Protein AF-A0A0C3KVB5-F1 (afdb_monomer)

Foldseek 3Di:
DDPVLQVVQQVVQCPDVQRKDQVDDDPVQFDADPVRGTYGHDSVVMWRQDPVPGTHRDD

Mean predicted aligned error: 3.92 Å

Organism: NCBI:txid1051891

InterPro domains:
  IPR000719 Protein kinase domain [PF00069] (6-55)
  IPR000719 Protein kinase domain [PS50011] (1-59)
  IPR008271 Serine/threonine-protein kinase, active site [PS00108] (20-32)
  IPR011009 Protein kinase-like domain superfamily [SSF56112] (3-52)
  IPR044576 Receptor-like serine/threonine-protein kinase At4g25390-like [PTHR46821] (3-50)

Solvent-accessible surface area (backbone atoms only — not comparable to full-atom values): 3509 Å² total; per-residue (Å²): 111,52,78,61,40,38,53,50,50,51,52,52,34,55,69,40,91,64,23,39,44,52,85,59,92,49,74,92,30,48,44,71,47,99,83,46,45,36,39,76,48,73,59,91,65,18,25,35,46,40,97,86,82,43,80,42,74,67,124

pLDDT: mean 91.23, std 8.13, range [60.25, 97.12]

Nearest PDB structures (foldseek):
  6b5j-assembly1_A  TM=8.698E-01  e=1.492E-03  Homo sapiens
  4yfi-assembly2_D  TM=8.522E-01  e=1.220E-03  Homo sapiens
  4yfi-assembly1_B  TM=8.552E-01  e=1.220E-03  Homo sapiens
  4yff-assembly1_A  TM=8.364E-01  e=1.141E-03  Homo sapiens
  5ng2-assembly1_A  TM=9.786E-01  e=5.001E-03  Homo sapiens

Radius of gyration: 12.31 Å; Cα contacts (8 Å, |Δi|>4): 85; chains: 1; bounding box: 24×23×37 Å

Sequence (59 aa):
MQITDAARGLAYHHSLEPPVCHADIKPENILVTHQVTAVLADFGLALLVDHHSGLTKIR

Secondary structure (DSSP, 8-state):
--THHHHHHHHHHHTSSS-EE----SGGGEEE-TTS-EEE---TT-EEEETTTEEEE--

Structure (mmCIF, N/CA/C/O backbone):
data_AF-A0A0C3KVB5-F1
#
_entry.id   AF-A0A0C3KVB5-F1
#
loop_
_atom_site.group_PDB
_atom_site.id
_atom_site.type_symbol
_atom_site.label_atom_id
_atom_site.label_alt_id
_atom_site.label_comp_id
_atom_site.label_asym_id
_atom_site.label_entity_id
_atom_site.label_seq_id
_atom_site.pdbx_PDB_ins_code
_atom_site.Cartn_x
_atom_site.Cartn_y
_atom_site.Cartn_z
_atom_site.occupancy
_atom_site.B_iso_or_equiv
_atom_site.auth_seq_id
_atom_site.auth_comp_id
_atom_site.auth_asym_id
_atom_site.auth_atom_id
_atom_site.pdbx_PDB_model_num
ATOM 1 N N . MET A 1 1 ? -8.130 8.788 11.570 1.00 60.25 1 MET A N 1
ATOM 2 C CA . MET A 1 1 ? -7.830 7.984 10.372 1.00 60.25 1 MET A CA 1
ATOM 3 C C . MET A 1 1 ? -8.018 8.873 9.161 1.00 60.25 1 MET A C 1
ATOM 5 O O . MET A 1 1 ? -9.140 9.300 8.914 1.00 60.25 1 MET A O 1
ATOM 9 N N . GLN A 1 2 ? -6.941 9.209 8.455 1.00 75.44 2 GLN A N 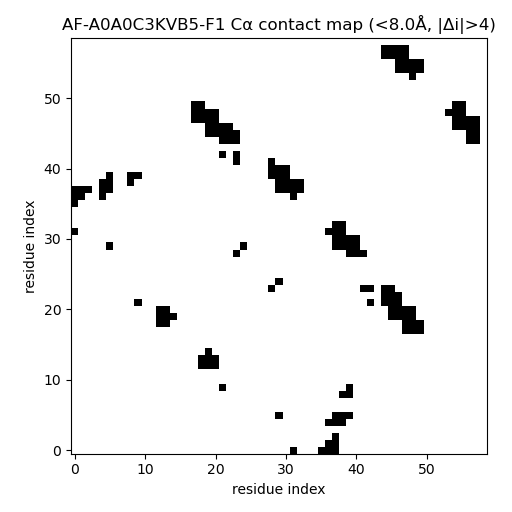1
ATOM 10 C CA . GLN A 1 2 ? -7.042 9.927 7.187 1.00 75.44 2 GLN A CA 1
ATOM 11 C C . GLN A 1 2 ? -6.695 8.958 6.059 1.00 75.44 2 GLN A C 1
ATOM 13 O O . GLN A 1 2 ? -5.657 8.307 6.107 1.00 75.44 2 GLN A O 1
ATOM 18 N N . ILE A 1 3 ? -7.538 8.870 5.026 1.00 71.94 3 ILE A N 1
ATOM 19 C CA . ILE A 1 3 ? -7.289 7.995 3.862 1.00 71.94 3 ILE A CA 1
ATOM 20 C C . ILE A 1 3 ? -5.947 8.301 3.170 1.00 71.94 3 ILE A C 1
ATOM 22 O O . ILE A 1 3 ? -5.360 7.454 2.501 1.00 71.94 3 ILE A O 1
ATOM 26 N N . THR A 1 4 ? -5.430 9.513 3.381 1.00 90.81 4 THR A N 1
ATOM 27 C CA . THR A 1 4 ? -4.139 9.971 2.873 1.00 90.81 4 THR A CA 1
ATOM 28 C C . THR A 1 4 ? -2.952 9.205 3.455 1.00 90.81 4 THR A C 1
ATOM 30 O O . THR A 1 4 ? -1.922 9.150 2.794 1.00 90.81 4 THR A O 1
ATOM 33 N N . ASP A 1 5 ? -3.067 8.579 4.630 1.00 93.81 5 ASP A N 1
ATOM 34 C CA . ASP A 1 5 ? -1.958 7.831 5.240 1.00 93.81 5 ASP A CA 1
ATOM 35 C C . ASP A 1 5 ? -1.602 6.584 4.409 1.00 93.81 5 ASP A C 1
ATOM 37 O O . ASP A 1 5 ? -0.440 6.391 4.049 1.00 93.81 5 ASP A O 1
ATOM 41 N N . ALA A 1 6 ? -2.608 5.810 3.984 1.00 92.94 6 ALA A N 1
ATOM 42 C CA . ALA A 1 6 ? -2.412 4.660 3.098 1.00 92.94 6 ALA A CA 1
ATOM 43 C C . ALA A 1 6 ? -1.862 5.083 1.723 1.00 92.94 6 ALA A C 1
ATOM 45 O O . ALA A 1 6 ? -0.953 4.449 1.189 1.00 92.94 6 ALA A O 1
ATOM 46 N N . ALA A 1 7 ? -2.356 6.201 1.176 1.00 94.81 7 ALA A N 1
ATOM 47 C CA . ALA A 1 7 ? -1.859 6.750 -0.084 1.00 94.81 7 ALA A CA 1
ATOM 48 C C . ALA A 1 7 ? -0.393 7.214 0.011 1.00 94.81 7 ALA A C 1
ATOM 50 O O . ALA A 1 7 ? 0.365 7.023 -0.936 1.00 94.81 7 ALA A O 1
ATOM 51 N N . ARG A 1 8 ? 0.033 7.778 1.152 1.00 96.44 8 ARG A N 1
ATOM 52 C CA . ARG A 1 8 ? 1.445 8.121 1.400 1.00 96.44 8 ARG A CA 1
ATOM 53 C C . ARG A 1 8 ? 2.322 6.876 1.472 1.00 96.44 8 ARG A C 1
ATOM 55 O O . ARG A 1 8 ? 3.394 6.880 0.878 1.00 96.44 8 ARG A O 1
ATOM 62 N N . GLY A 1 9 ? 1.862 5.820 2.147 1.00 95.00 9 GLY A N 1
ATOM 63 C CA . GLY A 1 9 ? 2.555 4.528 2.156 1.00 95.00 9 GLY A CA 1
ATOM 64 C C . GLY A 1 9 ? 2.738 3.974 0.741 1.00 95.00 9 GLY A C 1
ATOM 65 O O . GLY A 1 9 ? 3.838 3.584 0.361 1.00 95.00 9 GLY A O 1
ATOM 66 N N . LEU A 1 10 ? 1.687 4.032 -0.081 1.00 95.69 10 LEU A N 1
ATOM 67 C CA . LEU A 1 10 ? 1.749 3.579 -1.470 1.00 95.69 10 LEU A CA 1
ATOM 68 C C . LEU A 1 10 ? 2.705 4.434 -2.315 1.00 95.69 10 LEU A C 1
ATOM 70 O O . LEU A 1 10 ? 3.527 3.896 -3.052 1.00 95.69 10 LEU A O 1
ATOM 74 N N . ALA A 1 11 ? 2.639 5.761 -2.175 1.00 97.00 11 ALA A N 1
ATOM 75 C CA . ALA A 1 11 ? 3.545 6.681 -2.859 1.00 97.00 11 ALA A CA 1
ATOM 76 C C . ALA A 1 11 ? 5.012 6.429 -2.481 1.00 97.00 11 ALA A C 1
ATOM 78 O O . ALA A 1 11 ? 5.879 6.468 -3.349 1.00 97.00 11 ALA A O 1
ATOM 79 N N . TYR A 1 12 ? 5.281 6.117 -1.209 1.00 97.12 12 TYR A N 1
ATOM 80 C CA . TYR A 1 12 ? 6.612 5.727 -0.758 1.00 97.12 12 TYR A CA 1
ATOM 81 C C . TYR A 1 12 ? 7.105 4.464 -1.479 1.00 97.12 12 TYR A C 1
ATOM 83 O O . TYR A 1 12 ? 8.187 4.492 -2.061 1.00 97.12 12 TYR A O 1
ATOM 91 N N . HIS A 1 13 ? 6.305 3.394 -1.535 1.00 95.75 13 HIS A N 1
ATOM 92 C CA . HIS A 1 13 ? 6.683 2.165 -2.249 1.00 95.75 13 HIS A CA 1
ATOM 93 C C . HIS A 1 13 ? 6.943 2.383 -3.744 1.00 95.75 13 HIS A C 1
ATOM 95 O O . HIS A 1 13 ? 7.903 1.838 -4.287 1.00 95.75 13 HIS A O 1
ATOM 101 N N . HIS A 1 14 ? 6.134 3.216 -4.401 1.00 95.88 14 HIS A N 1
ATOM 102 C CA . HIS A 1 14 ? 6.333 3.571 -5.808 1.00 95.88 14 HIS A CA 1
ATOM 103 C C . HIS A 1 14 ? 7.575 4.442 -6.049 1.00 95.88 14 HIS A C 1
ATOM 105 O O . HIS A 1 14 ? 8.020 4.543 -7.187 1.00 95.88 14 HIS A O 1
ATOM 111 N N . SER A 1 15 ? 8.126 5.074 -5.008 1.00 96.75 15 SER A N 1
ATOM 112 C CA . SER A 1 15 ? 9.335 5.904 -5.102 1.00 96.75 15 SER A CA 1
ATOM 113 C C . SER A 1 15 ? 10.646 5.140 -4.878 1.00 96.75 15 SER A C 1
ATOM 115 O O . SER A 1 15 ? 11.717 5.728 -5.017 1.00 96.75 15 SER A O 1
ATOM 117 N N . LEU A 1 16 ? 10.577 3.858 -4.499 1.00 95.38 16 LEU A N 1
ATOM 118 C CA . LEU A 1 16 ? 11.754 3.003 -4.325 1.00 95.38 16 LEU A CA 1
ATOM 119 C C . LEU A 1 16 ? 12.401 2.653 -5.673 1.00 95.38 16 LEU A C 1
ATOM 121 O O . LEU A 1 16 ? 11.760 2.747 -6.715 1.00 95.38 16 LEU A O 1
ATOM 125 N N . GLU A 1 17 ? 13.659 2.206 -5.634 1.00 93.81 17 GLU A N 1
ATOM 126 C CA . GLU A 1 17 ? 14.394 1.713 -6.802 1.00 93.81 17 GLU A CA 1
ATOM 127 C C . GLU A 1 17 ? 14.927 0.291 -6.514 1.00 93.81 17 GLU A C 1
ATOM 129 O O . GLU A 1 17 ? 15.847 0.146 -5.699 1.00 93.81 17 GLU A O 1
ATOM 134 N N . PRO A 1 18 ? 14.350 -0.766 -7.122 1.00 93.00 18 PRO A N 1
ATOM 135 C CA . PRO A 1 18 ? 13.225 -0.721 -8.063 1.00 93.00 18 PRO A CA 1
ATOM 136 C C . PRO A 1 18 ? 11.880 -0.416 -7.364 1.00 93.00 18 PRO A C 1
ATOM 138 O O . PRO A 1 18 ? 11.713 -0.762 -6.186 1.00 93.00 18 PRO A O 1
ATOM 141 N N . PRO A 1 19 ? 10.898 0.190 -8.062 1.00 95.69 19 PRO A N 1
ATOM 142 C CA . PRO A 1 19 ? 9.587 0.469 -7.485 1.00 95.69 19 PRO A CA 1
ATOM 143 C C . PRO A 1 19 ? 8.881 -0.796 -6.997 1.00 95.69 19 PRO A C 1
ATOM 145 O O . PRO A 1 19 ? 8.979 -1.860 -7.608 1.00 95.69 19 PRO A O 1
ATOM 148 N N . VAL A 1 20 ? 8.112 -0.673 -5.916 1.00 96.19 20 VAL A N 1
ATOM 149 C CA . VAL A 1 20 ? 7.343 -1.782 -5.336 1.00 96.19 20 VAL A CA 1
ATOM 150 C C . VAL A 1 20 ? 5.852 -1.586 -5.593 1.00 96.19 20 VAL A C 1
ATOM 152 O O . VAL A 1 20 ? 5.247 -0.643 -5.093 1.00 96.19 20 VAL A O 1
ATOM 155 N N . CYS A 1 21 ? 5.236 -2.513 -6.324 1.00 94.94 21 CYS A N 1
ATOM 156 C CA . CYS A 1 21 ? 3.786 -2.612 -6.474 1.00 94.94 21 CYS A CA 1
ATOM 157 C C . CYS A 1 21 ? 3.213 -3.545 -5.398 1.00 94.94 21 CYS A C 1
ATOM 159 O O . CYS A 1 21 ? 3.611 -4.704 -5.317 1.00 94.94 21 CYS A O 1
ATOM 161 N N . HIS A 1 22 ? 2.253 -3.076 -4.596 1.00 96.06 22 HIS A N 1
ATOM 162 C CA . HIS A 1 22 ? 1.607 -3.895 -3.557 1.00 96.06 22 HIS A CA 1
ATOM 163 C C . HIS A 1 22 ? 0.697 -4.999 -4.133 1.00 96.06 22 HIS A C 1
ATOM 165 O O . HIS A 1 22 ? 0.543 -6.052 -3.521 1.00 96.06 22 HIS A O 1
ATOM 171 N N . ALA A 1 23 ? 0.076 -4.751 -5.292 1.00 94.94 23 ALA A N 1
ATOM 172 C CA . ALA A 1 23 ? -0.800 -5.667 -6.040 1.00 94.94 23 ALA A CA 1
ATOM 173 C C . ALA A 1 23 ? -2.073 -6.204 -5.335 1.00 94.94 23 ALA A C 1
ATOM 175 O O . ALA A 1 23 ? -2.831 -6.936 -5.966 1.00 94.94 23 ALA A O 1
ATOM 176 N N . ASP A 1 24 ? -2.354 -5.825 -4.083 1.00 95.81 24 ASP A N 1
ATOM 177 C CA . ASP A 1 24 ? -3.519 -6.305 -3.310 1.00 95.81 24 ASP A CA 1
ATOM 178 C C . ASP A 1 24 ? -4.067 -5.225 -2.358 1.00 95.81 24 ASP A C 1
ATOM 180 O O . ASP A 1 24 ? -4.161 -5.406 -1.144 1.00 95.81 24 ASP A O 1
ATOM 184 N N . ILE A 1 25 ? -4.369 -4.044 -2.907 1.00 95.56 25 ILE A N 1
ATOM 185 C CA . ILE A 1 25 ? -4.922 -2.929 -2.128 1.00 95.56 25 ILE A CA 1
ATOM 186 C C . ILE A 1 25 ? -6.418 -3.153 -1.889 1.00 95.56 25 ILE A C 1
ATOM 188 O O . ILE A 1 25 ? -7.226 -3.074 -2.814 1.00 95.56 25 ILE A O 1
ATOM 192 N N . LYS A 1 26 ? -6.775 -3.377 -0.624 1.00 94.69 26 LYS A N 1
ATOM 193 C CA . LYS A 1 26 ? -8.145 -3.565 -0.129 1.00 94.69 26 LYS A CA 1
ATOM 194 C C . LYS A 1 26 ? -8.237 -3.187 1.358 1.00 94.69 26 LYS A C 1
ATOM 196 O O . LYS A 1 26 ? -7.195 -3.159 2.016 1.00 94.69 26 LYS A O 1
ATOM 201 N N . PRO A 1 27 ? -9.428 -2.881 1.906 1.00 94.06 27 PRO A N 1
ATOM 202 C CA . PRO A 1 27 ? -9.572 -2.450 3.300 1.00 94.06 27 PRO A CA 1
ATOM 203 C C . PRO A 1 27 ? -8.976 -3.421 4.328 1.00 94.06 27 PRO A C 1
ATOM 205 O O . PRO A 1 27 ? -8.431 -2.979 5.332 1.00 94.06 27 PRO A O 1
ATOM 208 N N . GLU A 1 28 ? -9.026 -4.726 4.063 1.00 96.69 28 GLU A N 1
ATOM 209 C CA . GLU A 1 28 ? -8.476 -5.776 4.929 1.00 96.69 28 GLU A CA 1
ATOM 210 C C . GLU A 1 28 ? -6.950 -5.677 5.080 1.00 96.69 28 GLU A C 1
ATOM 212 O O . GLU A 1 28 ? -6.403 -6.071 6.108 1.00 96.69 28 GLU A O 1
ATOM 217 N N . ASN A 1 29 ? -6.280 -5.098 4.080 1.00 97.00 29 ASN A N 1
ATOM 218 C CA . ASN A 1 29 ? -4.832 -4.897 4.029 1.00 97.00 29 ASN A CA 1
ATOM 219 C C . ASN A 1 29 ? -4.421 -3.471 4.449 1.00 97.00 29 ASN A C 1
ATOM 221 O O . ASN A 1 29 ? -3.266 -3.077 4.290 1.00 97.00 29 ASN A O 1
ATOM 225 N N . ILE A 1 30 ? -5.353 -2.677 4.989 1.00 95.75 30 ILE A N 1
ATOM 226 C CA . ILE A 1 30 ? -5.077 -1.358 5.565 1.00 95.75 30 ILE A CA 1
ATOM 227 C C . ILE A 1 30 ? -5.316 -1.439 7.072 1.00 95.75 30 ILE A C 1
ATOM 229 O O . ILE A 1 30 ? -6.448 -1.382 7.552 1.00 95.75 30 ILE A O 1
ATOM 233 N N . LEU A 1 31 ? -4.233 -1.561 7.835 1.00 95.75 31 LEU A N 1
ATOM 234 C CA . LEU A 1 31 ? -4.301 -1.650 9.291 1.00 95.75 31 LEU A CA 1
ATOM 235 C C . LEU A 1 31 ? -4.328 -0.257 9.917 1.00 95.75 31 LEU A C 1
ATOM 237 O O . LEU A 1 31 ? -3.781 0.700 9.371 1.00 95.75 31 LEU A O 1
ATOM 241 N N . VAL A 1 32 ? -4.931 -0.148 11.101 1.00 95.31 32 VAL A N 1
ATOM 242 C CA . VAL A 1 32 ? -4.951 1.090 11.887 1.00 95.31 32 VAL A CA 1
ATOM 243 C C . VAL A 1 32 ? -4.117 0.893 13.146 1.00 95.31 32 VAL A C 1
ATOM 245 O O . VAL A 1 32 ? -4.361 -0.022 13.931 1.00 95.31 32 VAL A O 1
ATOM 248 N N . THR A 1 33 ? -3.120 1.752 13.343 1.00 93.38 33 THR A N 1
ATOM 249 C CA . THR A 1 33 ? -2.274 1.723 14.542 1.00 93.38 33 THR A CA 1
ATOM 250 C C . THR A 1 33 ? -2.990 2.345 15.748 1.00 93.38 33 THR A C 1
ATOM 252 O O . THR A 1 33 ? -4.001 3.036 15.616 1.00 93.38 33 THR A O 1
ATOM 255 N N . HIS A 1 34 ? -2.422 2.181 16.948 1.00 94.31 34 HIS A N 1
ATOM 256 C CA . HIS A 1 34 ? -2.909 2.828 18.176 1.00 94.31 34 HIS A CA 1
ATOM 257 C C . HIS A 1 34 ? -2.893 4.371 18.111 1.00 94.31 34 HIS A C 1
ATOM 259 O O . HIS A 1 34 ? -3.603 5.026 18.866 1.00 94.31 34 HIS A O 1
ATOM 265 N N . GLN A 1 35 ? -2.118 4.954 17.189 1.00 93.62 35 GLN A N 1
ATOM 266 C CA . GLN A 1 35 ? -2.065 6.396 16.913 1.00 93.62 35 GLN A CA 1
ATOM 267 C C . GLN A 1 35 ? -3.093 6.840 15.857 1.00 93.62 35 GLN A C 1
ATOM 269 O O . GLN A 1 35 ? -3.068 7.980 15.401 1.00 93.62 35 GLN A O 1
ATOM 274 N N . VAL A 1 36 ? -4.022 5.958 15.467 1.00 92.19 36 VAL A N 1
ATOM 275 C CA . VAL A 1 36 ? -5.069 6.221 14.466 1.00 92.19 36 VAL A CA 1
ATOM 276 C C . VAL A 1 36 ? -4.504 6.552 13.069 1.00 92.19 36 VAL A C 1
ATOM 278 O O . VAL A 1 36 ? -5.131 7.275 12.283 1.00 92.19 36 VAL A O 1
ATOM 281 N N . THR A 1 37 ? -3.332 5.994 12.753 1.00 93.81 37 THR A N 1
ATOM 282 C CA . THR A 1 37 ? -2.664 6.076 11.445 1.00 93.81 37 THR A CA 1
ATOM 283 C C . THR A 1 37 ? -2.987 4.837 10.621 1.00 93.81 37 THR A C 1
ATOM 285 O O . THR A 1 37 ? -2.887 3.723 11.137 1.00 93.81 37 THR A O 1
ATOM 288 N N . ALA A 1 38 ? -3.359 5.020 9.351 1.00 95.38 38 ALA A N 1
ATOM 289 C CA . ALA A 1 38 ? -3.545 3.897 8.433 1.00 95.38 38 ALA A CA 1
ATOM 290 C C . ALA A 1 38 ? -2.201 3.468 7.817 1.00 95.38 38 ALA A C 1
ATOM 292 O O . ALA A 1 38 ? -1.445 4.313 7.338 1.00 95.38 38 ALA A O 1
ATOM 293 N N . VAL A 1 39 ? -1.908 2.168 7.817 1.00 95.19 39 VAL A N 1
ATOM 294 C CA . VAL A 1 39 ? -0.668 1.582 7.284 1.00 95.19 39 VAL A CA 1
ATOM 295 C C . VAL A 1 39 ? -0.982 0.419 6.345 1.00 95.19 39 VAL A C 1
ATOM 297 O O . VAL A 1 39 ? -1.962 -0.295 6.549 1.00 95.19 39 VAL A O 1
ATOM 300 N N . LEU A 1 40 ? -0.158 0.239 5.313 1.00 96.06 40 LEU A N 1
ATOM 301 C CA . LEU A 1 40 ? -0.27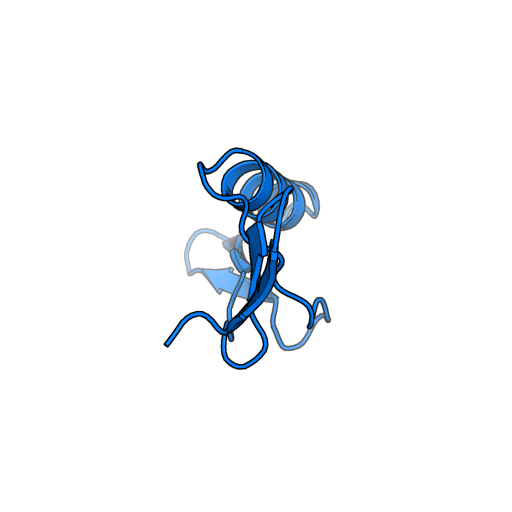8 -0.883 4.378 1.00 96.06 40 LEU A CA 1
ATOM 302 C C . LEU A 1 40 ? 0.245 -2.177 5.017 1.00 96.06 40 LEU A C 1
ATOM 304 O O . LEU A 1 40 ? 1.241 -2.151 5.743 1.00 96.06 40 LEU A O 1
ATOM 308 N N . ALA A 1 41 ? -0.418 -3.294 4.734 1.00 95.88 41 ALA A N 1
ATOM 309 C CA . ALA A 1 41 ? -0.071 -4.622 5.222 1.00 95.88 41 ALA A CA 1
ATOM 310 C C . ALA A 1 41 ? -0.292 -5.695 4.147 1.00 95.88 41 ALA A C 1
ATOM 312 O O . ALA A 1 41 ? -0.962 -5.455 3.154 1.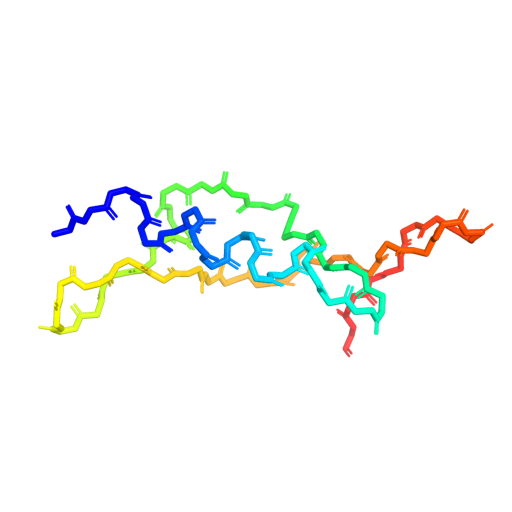00 95.88 41 ALA A O 1
ATOM 313 N N . ASP A 1 42 ? 0.243 -6.892 4.391 1.00 95.62 42 ASP A N 1
ATOM 314 C CA . ASP A 1 42 ? 0.189 -8.047 3.483 1.00 95.62 42 ASP A CA 1
ATOM 315 C C . ASP A 1 42 ? 0.807 -7.793 2.093 1.00 95.62 42 ASP A C 1
ATOM 317 O O . ASP A 1 42 ? 0.146 -7.558 1.084 1.00 95.62 42 ASP A O 1
ATOM 321 N N . PHE A 1 43 ? 2.134 -7.912 2.044 1.00 95.38 43 PHE A N 1
ATOM 322 C CA . PHE A 1 43 ? 2.925 -7.817 0.817 1.00 95.38 43 PHE A CA 1
ATOM 323 C C . PHE A 1 43 ? 3.101 -9.182 0.126 1.00 95.38 43 PHE A C 1
ATOM 325 O O . PHE A 1 43 ? 3.995 -9.336 -0.703 1.00 95.38 43 PHE A O 1
ATOM 332 N N . GLY A 1 44 ? 2.270 -10.189 0.433 1.00 94.75 44 GLY A N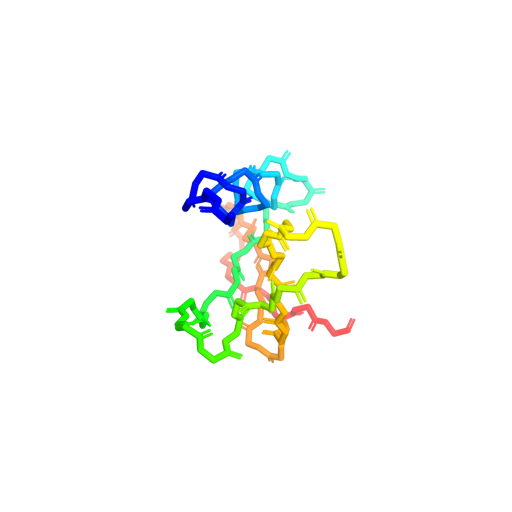 1
ATOM 333 C CA . GLY A 1 44 ? 2.406 -11.542 -0.126 1.00 94.75 44 GLY A CA 1
ATOM 334 C C . GLY A 1 44 ? 2.255 -11.619 -1.653 1.00 94.75 44 GLY A C 1
ATOM 335 O O . GLY A 1 44 ? 2.737 -12.563 -2.288 1.00 94.75 44 GLY A O 1
ATOM 336 N N . LEU A 1 45 ? 1.612 -10.612 -2.253 1.00 94.94 45 LEU A N 1
ATOM 337 C CA . LEU A 1 45 ? 1.476 -10.446 -3.702 1.00 94.94 45 LEU A CA 1
ATOM 338 C C . LEU A 1 45 ? 2.356 -9.328 -4.273 1.00 94.94 45 LEU A C 1
ATOM 340 O O . LEU 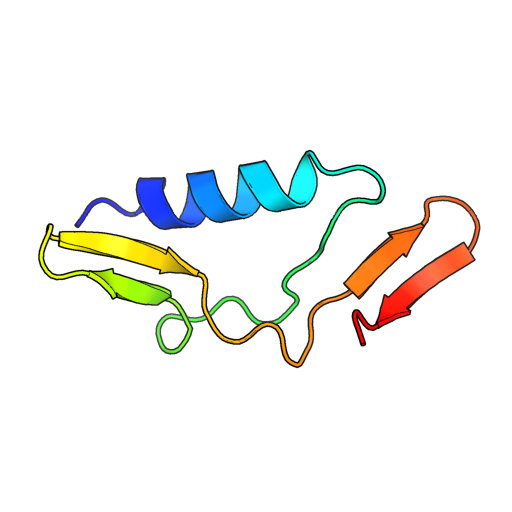A 1 45 ? 2.272 -9.060 -5.470 1.00 94.94 45 LEU A O 1
ATOM 344 N N . ALA A 1 46 ? 3.206 -8.700 -3.459 1.00 96.12 46 ALA A N 1
ATOM 345 C CA . ALA A 1 46 ? 3.976 -7.543 -3.882 1.00 96.12 46 ALA A CA 1
ATOM 346 C C . ALA A 1 46 ? 5.069 -7.896 -4.906 1.00 96.12 46 ALA A C 1
ATOM 348 O O . ALA A 1 46 ? 5.677 -8.973 -4.886 1.00 96.12 46 ALA A O 1
ATOM 349 N N . LEU A 1 47 ? 5.315 -6.956 -5.818 1.00 95.25 47 LEU A N 1
ATOM 350 C CA . LEU A 1 47 ? 6.175 -7.123 -6.985 1.00 95.25 47 LEU A CA 1
ATOM 351 C C . LEU A 1 47 ? 7.165 -5.956 -7.073 1.00 95.25 47 LEU A C 1
ATOM 353 O O . LEU A 1 47 ? 6.763 -4.800 -6.958 1.00 95.25 47 LEU A O 1
ATOM 357 N N . LEU A 1 48 ? 8.436 -6.253 -7.328 1.00 95.12 48 LEU A N 1
ATOM 358 C CA . LEU A 1 48 ? 9.400 -5.291 -7.852 1.00 95.12 48 LEU A CA 1
ATOM 359 C C . LEU A 1 48 ? 9.065 -5.030 -9.316 1.00 95.12 48 LEU A C 1
ATOM 361 O O . LEU A 1 48 ? 8.862 -5.965 -10.095 1.00 95.12 48 LEU A O 1
ATOM 365 N N . VAL A 1 49 ? 9.010 -3.757 -9.673 1.00 93.25 49 VAL A N 1
ATOM 366 C CA . VAL A 1 49 ? 8.790 -3.295 -11.034 1.00 93.25 49 VAL A CA 1
ATOM 36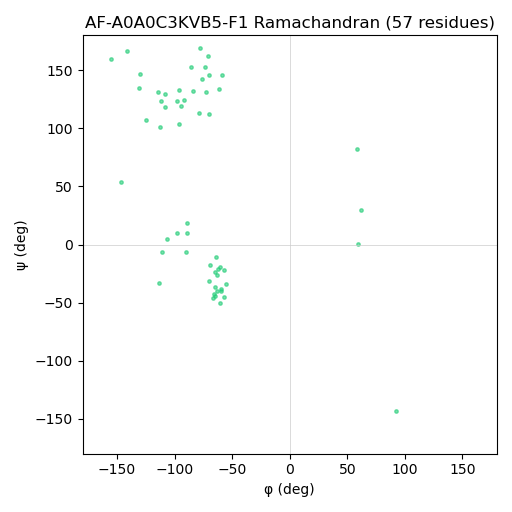7 C C . VAL A 1 49 ? 10.153 -3.001 -11.641 1.00 93.25 49 VAL A C 1
ATOM 369 O O . VAL A 1 49 ? 10.768 -1.988 -11.337 1.00 93.25 49 VAL A O 1
ATOM 372 N N . ASP A 1 50 ? 10.633 -3.893 -12.497 1.00 86.25 50 ASP A N 1
ATOM 373 C CA . ASP A 1 50 ? 11.796 -3.632 -13.332 1.00 86.25 50 ASP A CA 1
ATOM 374 C C . ASP A 1 50 ? 11.307 -3.117 -14.691 1.00 86.25 50 ASP A C 1
ATOM 376 O O . ASP A 1 50 ? 10.585 -3.799 -15.425 1.00 86.25 50 ASP A O 1
ATOM 380 N N . HIS A 1 51 ? 11.711 -1.898 -15.043 1.00 75.25 51 HIS A N 1
ATOM 381 C CA . HIS A 1 51 ? 11.361 -1.268 -16.314 1.00 75.25 51 HIS A CA 1
ATOM 382 C C . HIS A 1 51 ? 11.922 -2.003 -17.546 1.00 75.25 51 HIS A C 1
ATOM 384 O O . HIS A 1 51 ? 11.552 -1.664 -18.671 1.00 75.25 51 HIS A O 1
ATOM 390 N N . HIS A 1 52 ? 12.818 -2.977 -17.373 1.00 78.06 52 HIS A N 1
ATOM 391 C CA . HIS A 1 52 ? 13.447 -3.745 -18.449 1.00 78.06 52 HIS A CA 1
ATOM 392 C C . HIS A 1 52 ? 13.039 -5.221 -18.455 1.00 78.06 52 HIS A C 1
ATOM 394 O O . HIS A 1 52 ? 12.929 -5.804 -19.534 1.00 78.06 52 HIS A O 1
ATOM 400 N N . SER A 1 53 ? 12.792 -5.825 -17.288 1.00 74.94 53 SER A N 1
ATOM 401 C CA . SER A 1 53 ? 12.453 -7.255 -17.174 1.00 74.94 53 SER A CA 1
ATOM 402 C C . SER A 1 53 ? 11.010 -7.553 -16.739 1.00 74.94 53 SER A C 1
ATOM 404 O O . SER A 1 53 ? 10.578 -8.704 -16.812 1.00 74.94 53 SER A O 1
ATOM 406 N N . GLY A 1 54 ? 10.224 -6.535 -16.367 1.00 78.62 54 GLY A N 1
ATOM 407 C CA . GLY A 1 54 ? 8.833 -6.687 -15.945 1.00 78.62 54 GLY A CA 1
ATOM 408 C C . GLY A 1 54 ? 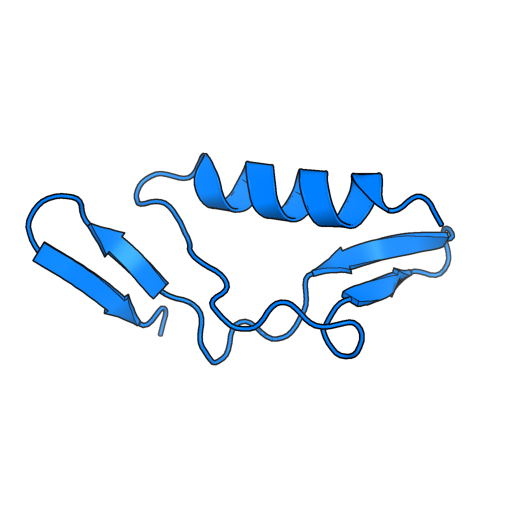8.681 -6.854 -14.431 1.00 78.62 54 GLY A C 1
ATOM 409 O O . GLY A 1 54 ? 9.357 -6.198 -13.646 1.00 78.62 54 GLY A O 1
ATOM 410 N N . LEU A 1 55 ? 7.731 -7.685 -13.995 1.00 84.25 55 LEU A N 1
ATOM 411 C CA . LEU A 1 55 ? 7.369 -7.814 -12.579 1.00 84.25 55 LEU A CA 1
ATOM 412 C C . LEU A 1 55 ?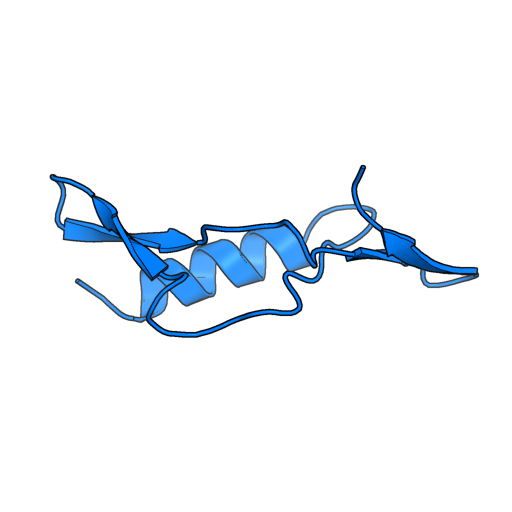 8.064 -9.018 -11.933 1.00 84.25 55 LEU A C 1
ATOM 414 O O . LEU A 1 55 ? 7.866 -10.153 -12.366 1.00 84.25 55 LEU A O 1
ATOM 418 N N . THR A 1 56 ? 8.810 -8.785 -10.852 1.00 87.19 56 THR A N 1
ATOM 419 C CA . THR A 1 56 ? 9.467 -9.841 -10.062 1.00 87.19 56 THR A CA 1
ATOM 420 C C . THR A 1 56 ? 8.872 -9.900 -8.660 1.00 87.19 56 THR A C 1
ATOM 422 O O . THR A 1 56 ? 8.764 -8.876 -8.001 1.00 87.19 56 THR A O 1
ATOM 425 N N . LYS A 1 57 ? 8.493 -11.083 -8.158 1.00 85.94 57 LYS A N 1
ATOM 426 C CA . LYS A 1 57 ? 7.986 -11.211 -6.778 1.00 85.94 57 LYS A CA 1
ATOM 427 C C . LYS A 1 57 ? 9.038 -10.794 -5.754 1.00 85.94 57 LYS A C 1
ATOM 429 O O . LYS A 1 57 ? 10.172 -11.263 -5.823 1.00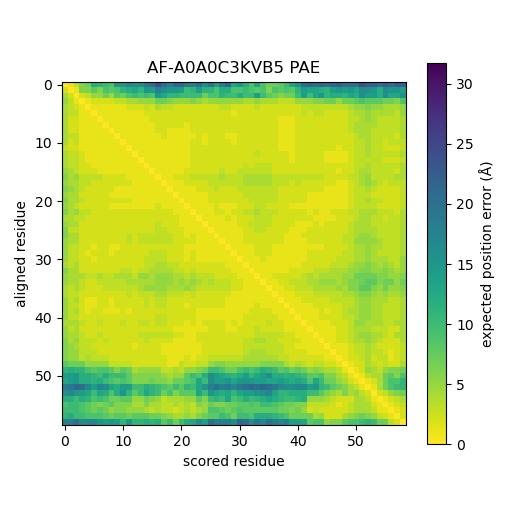 85.94 57 LYS A O 1
ATOM 434 N N . ILE A 1 58 ? 8.620 -9.991 -4.776 1.00 83.38 58 ILE A N 1
ATOM 435 C CA . ILE A 1 58 ? 9.404 -9.733 -3.567 1.00 83.38 58 ILE A CA 1
ATOM 436 C C . ILE A 1 58 ? 9.384 -11.041 -2.769 1.00 83.38 58 ILE A C 1
ATOM 438 O O . ILE A 1 58 ? 8.316 -11.502 -2.368 1.00 83.38 58 ILE A O 1
ATOM 442 N N . ARG A 1 59 ? 10.535 -11.707 -2.653 1.00 68.12 59 ARG A N 1
ATOM 443 C CA . ARG A 1 59 ? 10.711 -12.919 -1.843 1.00 68.12 59 ARG A CA 1
ATOM 444 C C . ARG A 1 59 ? 11.513 -12.600 -0.601 1.00 68.12 59 ARG A C 1
ATOM 446 O O . ARG A 1 59 ? 12.504 -11.853 -0.745 1.00 68.12 59 ARG A O 1
#